Protein AF-A0A2E2AVT4-F1 (afdb_monomer)

Foldseek 3Di:
DDPLVVVQVVVVVVLVVCCVVVVDQWDWDWDDDPNDTSDTDTDHWDDDPPTDGDDPPDDDDPPDDD

Sequence (66 aa):
MINIHQFNQAVKQTLTQLISQDFENCIQLAIYYQGQLVTDLSLGNIVGEGQGQVTSDTLFPVCSTS

Structure (mmCIF, N/CA/C/O backbone):
data_AF-A0A2E2AVT4-F1
#
_entry.id   AF-A0A2E2AVT4-F1
#
loop_
_atom_site.group_PDB
_atom_site.id
_atom_site.type_symbol
_atom_site.label_atom_id
_atom_site.label_alt_id
_atom_site.label_comp_id
_atom_site.label_asym_id
_atom_site.label_entity_id
_atom_site.label_seq_id
_atom_site.pdbx_PDB_ins_code
_atom_site.Cartn_x
_atom_site.Cartn_y
_atom_site.Cartn_z
_atom_site.occupancy
_atom_site.B_iso_or_equiv
_atom_site.auth_seq_id
_atom_site.auth_comp_id
_atom_site.auth_asym_id
_atom_site.auth_atom_id
_atom_site.pdbx_PDB_model_num
ATOM 1 N N . MET A 1 1 ? -9.153 12.121 20.110 1.00 66.25 1 MET A N 1
ATOM 2 C CA . MET A 1 1 ? -9.931 11.961 18.862 1.00 66.25 1 MET A CA 1
ATOM 3 C C . MET A 1 1 ? -8.934 12.047 17.719 1.00 66.25 1 MET A C 1
ATOM 5 O O . MET A 1 1 ? -8.228 13.045 17.659 1.00 66.25 1 MET A O 1
ATO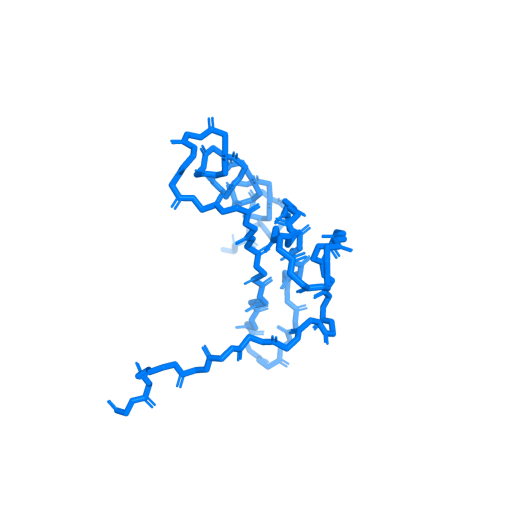M 9 N N . ILE A 1 2 ? -8.766 10.999 16.910 1.00 71.06 2 ILE A N 1
ATOM 10 C CA . ILE A 1 2 ? -7.827 11.045 15.778 1.00 71.06 2 ILE A CA 1
ATOM 11 C C . ILE A 1 2 ? -8.493 11.837 14.653 1.00 71.06 2 ILE A C 1
ATOM 13 O O . ILE A 1 2 ? -9.626 11.542 14.278 1.00 71.06 2 ILE A O 1
ATOM 17 N N . ASN A 1 3 ? -7.806 12.846 14.121 1.00 87.88 3 ASN A N 1
ATOM 18 C CA . ASN A 1 3 ? -8.250 13.523 12.912 1.00 87.88 3 ASN A CA 1
ATOM 19 C C . ASN A 1 3 ? -7.872 12.649 11.708 1.00 87.88 3 ASN A C 1
ATOM 21 O O . ASN A 1 3 ? -6.722 12.651 11.270 1.00 87.88 3 ASN A O 1
ATOM 25 N N . ILE A 1 4 ? -8.844 11.890 11.197 1.00 85.94 4 ILE A N 1
ATOM 26 C CA . ILE A 1 4 ? -8.648 10.940 10.089 1.00 85.94 4 ILE A CA 1
ATOM 27 C C . ILE A 1 4 ? -8.084 11.641 8.846 1.00 85.94 4 ILE A C 1
ATOM 29 O O . ILE A 1 4 ? -7.262 11.071 8.137 1.00 85.94 4 ILE A O 1
ATOM 33 N N . HIS A 1 5 ? -8.449 12.903 8.605 1.00 87.00 5 HIS A N 1
ATOM 34 C CA . HIS A 1 5 ? -7.921 13.650 7.469 1.00 87.00 5 HIS A CA 1
ATOM 35 C C . HIS A 1 5 ? -6.417 13.918 7.613 1.00 87.00 5 HIS A C 1
ATOM 37 O O . HIS A 1 5 ? -5.653 13.628 6.697 1.00 87.00 5 HIS A O 1
ATOM 43 N N . GLN A 1 6 ? -5.977 14.418 8.771 1.00 90.38 6 GLN A N 1
ATOM 44 C CA . GLN A 1 6 ? -4.550 14.648 9.042 1.00 90.38 6 GLN A CA 1
ATOM 45 C C . GLN A 1 6 ? -3.754 13.341 9.033 1.00 90.38 6 GLN A C 1
ATOM 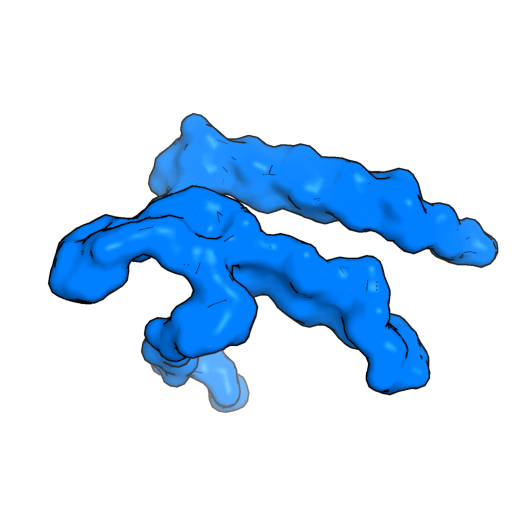47 O O . GLN A 1 6 ? -2.652 13.297 8.492 1.00 90.38 6 GLN A O 1
ATOM 52 N N . PHE A 1 7 ? -4.336 12.273 9.580 1.00 89.31 7 PHE A N 1
ATOM 53 C CA . PHE A 1 7 ? -3.756 10.937 9.538 1.00 89.31 7 PHE A CA 1
ATOM 54 C C . PHE A 1 7 ? -3.540 10.460 8.094 1.00 89.31 7 PHE A C 1
ATOM 56 O O . PHE A 1 7 ? -2.420 10.111 7.730 1.00 89.31 7 PHE A O 1
ATOM 63 N N . ASN A 1 8 ? -4.567 10.542 7.243 1.00 90.19 8 ASN A N 1
ATOM 64 C CA . ASN A 1 8 ? -4.475 10.136 5.839 1.00 90.19 8 ASN A CA 1
ATOM 65 C C . ASN A 1 8 ? -3.434 10.955 5.063 1.00 90.19 8 ASN A C 1
ATOM 67 O O . ASN A 1 8 ? -2.719 10.400 4.229 1.00 90.19 8 ASN A O 1
ATOM 71 N N . GLN A 1 9 ? -3.308 12.256 5.349 1.00 91.88 9 GLN A N 1
ATOM 72 C CA . GLN A 1 9 ? -2.269 13.093 4.739 1.00 91.88 9 GLN A CA 1
ATOM 73 C C . GLN A 1 9 ? -0.863 12.664 5.169 1.00 91.88 9 GLN A C 1
ATOM 75 O O . GLN A 1 9 ? 0.005 12.508 4.312 1.00 91.88 9 GLN A O 1
ATOM 80 N N . ALA A 1 10 ? -0.644 12.432 6.467 1.00 92.25 10 ALA A N 1
ATOM 81 C CA . ALA A 1 10 ? 0.650 11.990 6.980 1.00 92.25 10 ALA A CA 1
ATOM 82 C C . ALA A 1 10 ? 1.054 10.631 6.386 1.00 92.25 10 ALA A C 1
ATOM 84 O O . ALA A 1 10 ? 2.158 10.491 5.867 1.00 92.25 10 ALA A O 1
ATOM 85 N N . VAL A 1 11 ? 0.129 9.665 6.367 1.00 92.56 11 VAL A N 1
ATOM 86 C CA . VAL A 1 11 ? 0.350 8.344 5.760 1.00 92.56 11 VAL A CA 1
ATOM 87 C C . VAL A 1 11 ? 0.710 8.483 4.281 1.00 92.56 11 VAL A C 1
ATOM 89 O O . VAL A 1 11 ? 1.727 7.950 3.844 1.00 92.56 11 VAL A O 1
ATOM 92 N N . LYS A 1 12 ? -0.067 9.253 3.507 1.00 93.00 12 LYS A N 1
ATOM 93 C CA . LYS A 1 12 ? 0.211 9.469 2.081 1.00 93.00 12 LYS A CA 1
ATOM 94 C C . LYS A 1 12 ? 1.598 10.076 1.853 1.00 93.00 12 LYS A C 1
ATOM 96 O O . LYS A 1 12 ? 2.302 9.645 0.940 1.00 93.00 12 LYS A O 1
ATOM 101 N N . GLN A 1 13 ? 1.995 11.055 2.665 1.00 93.69 13 GLN A N 1
ATOM 102 C CA . GLN A 1 13 ? 3.311 11.691 2.569 1.00 93.69 13 GLN A CA 1
ATOM 103 C C . GLN A 1 13 ? 4.439 10.691 2.824 1.00 93.69 13 GLN A C 1
ATOM 105 O O . GLN A 1 13 ? 5.348 10.593 2.002 1.00 93.69 13 GLN A O 1
ATOM 110 N N . THR A 1 14 ? 4.356 9.914 3.904 1.00 92.69 14 THR A N 1
ATOM 111 C CA . THR A 1 14 ? 5.366 8.902 4.237 1.00 92.69 14 THR A CA 1
ATOM 112 C C . THR A 1 14 ? 5.497 7.849 3.138 1.00 92.69 14 THR A C 1
ATOM 114 O O . THR A 1 14 ? 6.605 7.564 2.696 1.00 92.69 14 THR A O 1
ATOM 117 N N . LEU A 1 15 ? 4.385 7.309 2.633 1.00 92.44 15 LEU A N 1
ATOM 118 C CA . LEU A 1 15 ? 4.436 6.295 1.574 1.00 92.44 15 LEU A CA 1
ATOM 119 C C . LEU A 1 15 ? 4.981 6.851 0.253 1.00 92.44 15 LEU A C 1
ATOM 121 O O . LEU A 1 15 ? 5.748 6.182 -0.433 1.00 92.44 15 LEU A O 1
ATOM 125 N N . THR A 1 16 ? 4.635 8.096 -0.089 1.00 91.62 16 THR A N 1
ATOM 126 C CA . THR A 1 16 ? 5.180 8.758 -1.286 1.00 91.62 16 THR A CA 1
ATOM 127 C C . THR A 1 16 ? 6.697 8.932 -1.176 1.00 91.62 16 THR A C 1
ATOM 129 O O . THR A 1 16 ? 7.404 8.766 -2.169 1.00 91.62 16 THR A O 1
ATOM 132 N N . GLN A 1 17 ? 7.209 9.238 0.021 1.00 91.81 17 GLN A N 1
ATOM 133 C CA . GLN A 1 17 ? 8.649 9.345 0.265 1.00 91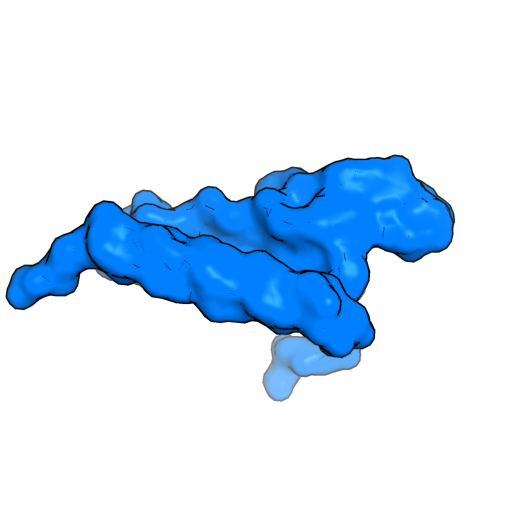.81 17 GLN A CA 1
ATOM 134 C C . GLN A 1 17 ? 9.366 8.007 0.074 1.00 91.81 17 GLN A C 1
ATOM 136 O O . GLN A 1 17 ? 10.421 8.000 -0.550 1.00 91.81 17 GLN A O 1
ATOM 141 N N . LEU A 1 18 ? 8.787 6.895 0.539 1.00 89.00 18 LEU A N 1
ATOM 142 C CA . LEU A 1 18 ? 9.370 5.560 0.357 1.00 89.00 18 LEU A CA 1
ATOM 143 C C . LEU A 1 18 ? 9.509 5.190 -1.125 1.00 89.00 18 LEU A C 1
ATOM 145 O O . LEU A 1 18 ? 10.573 4.740 -1.543 1.00 89.00 18 LEU A O 1
ATOM 149 N N . ILE A 1 19 ? 8.471 5.457 -1.925 1.00 88.38 19 ILE A N 1
ATOM 150 C CA . ILE A 1 19 ? 8.513 5.236 -3.379 1.00 88.38 19 ILE A CA 1
ATOM 151 C C . ILE A 1 19 ? 9.550 6.154 -4.035 1.00 88.38 19 ILE A C 1
ATOM 153 O O . ILE A 1 19 ? 10.329 5.721 -4.871 1.00 88.38 19 ILE A O 1
ATOM 157 N N . SER A 1 20 ? 9.603 7.427 -3.631 1.00 87.00 20 SER A N 1
ATOM 158 C CA . SER A 1 20 ? 10.535 8.406 -4.218 1.00 87.00 20 SER A CA 1
ATOM 159 C C . SER A 1 20 ? 12.006 8.140 -3.875 1.00 87.00 20 SER A C 1
ATOM 161 O O . SER A 1 20 ? 12.889 8.732 -4.486 1.00 87.00 20 SER A O 1
ATOM 163 N N . GLN A 1 21 ? 12.273 7.304 -2.871 1.00 86.44 21 GLN A N 1
ATOM 164 C CA . GLN A 1 21 ? 13.614 6.884 -2.461 1.00 86.44 21 GLN A CA 1
ATOM 165 C C . GLN A 1 21 ? 14.019 5.535 -3.086 1.00 86.44 21 GLN A C 1
ATOM 167 O O . GLN A 1 21 ? 15.023 4.966 -2.668 1.00 86.44 21 GLN A O 1
ATOM 172 N N . ASP A 1 22 ? 13.245 5.033 -4.061 1.00 77.38 22 ASP A N 1
ATOM 173 C CA . ASP A 1 22 ? 13.426 3.739 -4.738 1.00 77.38 22 ASP A CA 1
ATOM 174 C C . ASP A 1 22 ? 13.505 2.536 -3.776 1.00 77.38 22 ASP A C 1
ATOM 176 O O . ASP A 1 22 ? 14.054 1.487 -4.112 1.00 77.38 22 ASP A O 1
ATOM 180 N N . PHE A 1 23 ? 12.937 2.659 -2.568 1.00 75.50 23 PHE A N 1
ATOM 181 C CA . PHE A 1 23 ? 12.809 1.517 -1.658 1.00 75.50 23 PHE A CA 1
ATOM 182 C C . PHE A 1 23 ? 11.769 0.514 -2.162 1.00 75.50 23 PHE A C 1
ATOM 184 O O . PHE A 1 23 ? 11.942 -0.684 -1.973 1.00 75.50 23 PHE A O 1
ATOM 191 N N . GLU A 1 24 ? 10.702 1.003 -2.799 1.00 79.81 24 GLU A N 1
ATOM 192 C CA . GLU A 1 24 ? 9.586 0.202 -3.303 1.00 79.81 24 GLU A CA 1
ATOM 193 C C . GLU A 1 24 ? 9.057 0.791 -4.617 1.00 79.81 24 GLU A C 1
ATOM 195 O O . GLU A 1 24 ? 8.918 2.007 -4.749 1.00 79.81 24 GLU A O 1
ATOM 200 N N . ASN A 1 25 ? 8.689 -0.063 -5.578 1.00 88.56 25 ASN A N 1
ATOM 201 C CA . ASN A 1 25 ? 8.130 0.385 -6.865 1.00 88.56 25 ASN A CA 1
ATOM 202 C C . ASN A 1 25 ? 6.660 0.831 -6.749 1.00 88.56 25 ASN A C 1
ATOM 204 O O . ASN A 1 25 ? 6.198 1.737 -7.451 1.00 88.56 25 ASN A O 1
ATOM 208 N N . CYS A 1 26 ? 5.906 0.181 -5.860 1.00 90.69 26 CYS A N 1
ATOM 209 C CA . CYS A 1 26 ? 4.513 0.498 -5.579 1.00 90.69 26 CYS A CA 1
ATOM 210 C C . CYS A 1 26 ? 4.115 0.039 -4.174 1.00 90.69 26 CYS A C 1
ATOM 212 O O . CYS A 1 26 ? 4.735 -0.854 -3.605 1.00 90.69 26 CYS A O 1
ATOM 214 N N . ILE A 1 27 ? 3.078 0.662 -3.617 1.00 91.81 27 ILE A N 1
ATOM 215 C CA . ILE A 1 27 ? 2.544 0.365 -2.287 1.00 91.81 27 ILE A CA 1
ATOM 216 C C . ILE A 1 27 ? 1.016 0.410 -2.351 1.00 91.81 27 ILE A C 1
ATOM 218 O O . ILE A 1 27 ? 0.442 1.370 -2.871 1.00 91.81 27 ILE A O 1
ATOM 222 N N . GLN A 1 28 ? 0.365 -0.589 -1.755 1.00 91.81 28 GLN A N 1
ATOM 223 C CA . GLN A 1 28 ? -1.063 -0.579 -1.451 1.00 91.81 28 GLN A CA 1
ATOM 224 C C . GLN A 1 28 ? -1.264 -0.685 0.066 1.00 91.81 28 GLN A C 1
ATOM 226 O O . GLN A 1 28 ? -0.664 -1.536 0.720 1.00 91.81 28 GLN A O 1
ATOM 231 N N . LEU A 1 29 ? -2.106 0.178 0.634 1.00 92.31 29 LEU A N 1
ATOM 232 C CA . LEU A 1 29 ? -2.397 0.221 2.064 1.00 92.31 29 LEU A CA 1
ATOM 233 C C . LEU A 1 29 ? -3.893 0.424 2.307 1.00 92.31 29 LEU A C 1
ATOM 235 O O . LEU A 1 29 ? -4.449 1.454 1.931 1.00 92.31 29 LEU A O 1
ATOM 239 N N . ALA A 1 30 ? -4.502 -0.515 3.030 1.00 92.50 30 ALA A N 1
ATOM 240 C CA . ALA A 1 30 ? -5.856 -0.396 3.555 1.00 92.50 30 ALA A CA 1
ATOM 241 C C . ALA A 1 30 ? -5.822 -0.403 5.089 1.00 92.50 30 ALA A C 1
ATOM 243 O O . ALA A 1 30 ? -5.261 -1.312 5.702 1.00 92.50 30 ALA A O 1
ATOM 244 N N . ILE A 1 31 ? -6.424 0.607 5.720 1.00 91.62 31 ILE A N 1
ATOM 245 C CA . ILE A 1 31 ? -6.495 0.729 7.181 1.00 91.62 31 ILE A CA 1
ATOM 246 C C . ILE A 1 31 ? -7.948 0.632 7.615 1.00 91.62 31 ILE A C 1
ATOM 248 O O . ILE A 1 31 ? -8.790 1.424 7.188 1.00 91.62 31 ILE A O 1
ATOM 252 N N . TYR A 1 32 ? -8.209 -0.302 8.527 1.00 92.00 32 TYR A N 1
ATOM 253 C CA . TYR A 1 32 ? -9.503 -0.473 9.168 1.00 92.00 32 TYR A CA 1
ATOM 254 C C . TYR A 1 32 ? -9.421 -0.053 10.632 1.00 92.00 32 TYR A C 1
ATOM 256 O O . TYR A 1 32 ? -8.565 -0.526 11.380 1.00 92.00 32 TYR A O 1
ATOM 264 N N . TYR A 1 33 ? -10.337 0.808 11.060 1.00 89.31 33 TYR A N 1
ATOM 265 C CA . TYR A 1 33 ? -10.503 1.187 12.457 1.00 89.31 33 TYR A CA 1
ATOM 266 C C . TYR A 1 33 ? -11.926 0.859 12.894 1.00 89.31 33 TYR A C 1
ATOM 268 O O . TYR A 1 33 ? -12.887 1.294 12.267 1.00 89.31 33 TYR A O 1
ATOM 276 N N . GLN A 1 34 ? -12.061 0.052 13.951 1.00 91.56 34 GLN A N 1
ATOM 277 C CA . GLN A 1 34 ? -13.364 -0.405 14.462 1.00 91.56 34 GLN A CA 1
ATOM 278 C C . GLN A 1 34 ? -14.247 -1.060 13.380 1.00 91.56 34 GLN A C 1
ATOM 280 O O . GLN A 1 34 ? -15.458 -0.869 13.342 1.00 91.56 34 GLN A O 1
ATOM 285 N N . GLY A 1 35 ? -13.626 -1.826 12.476 1.00 93.06 35 GLY A N 1
ATOM 286 C CA . GLY A 1 35 ? -14.317 -2.505 11.375 1.00 93.06 35 GLY A CA 1
ATOM 287 C C . GLY A 1 35 ? -14.691 -1.604 10.193 1.00 93.06 35 GLY A C 1
ATOM 288 O O . GLY A 1 35 ? -15.230 -2.105 9.212 1.00 93.06 35 GLY A O 1
ATOM 289 N N . GLN A 1 36 ? -14.388 -0.304 10.244 1.00 91.06 36 GLN A N 1
ATOM 290 C CA . GLN A 1 36 ? -14.615 0.624 9.138 1.00 91.06 36 GLN A CA 1
ATOM 291 C C . GLN A 1 36 ? -13.315 0.918 8.395 1.00 91.06 36 GLN A C 1
ATOM 293 O O . GLN A 1 36 ? -12.287 1.178 9.019 1.00 91.06 36 GLN A O 1
ATOM 298 N N . LEU A 1 37 ? -13.372 0.911 7.062 1.00 90.62 37 LEU A N 1
ATOM 299 C CA . LEU A 1 37 ? -12.274 1.366 6.215 1.00 90.62 37 LEU A CA 1
ATOM 300 C C . LEU A 1 37 ? -12.097 2.880 6.397 1.00 90.62 37 LEU A C 1
ATOM 302 O O . LEU A 1 37 ? -13.010 3.652 6.110 1.00 90.62 37 LEU A O 1
ATOM 306 N N . VAL A 1 38 ? -10.930 3.300 6.884 1.00 90.75 38 VAL A N 1
ATOM 307 C CA . VAL A 1 38 ? -10.602 4.718 7.130 1.00 90.75 38 VAL A CA 1
ATOM 308 C C . VAL A 1 38 ? -9.580 5.276 6.141 1.00 90.75 38 VAL A C 1
ATOM 310 O O . VAL A 1 38 ? -9.519 6.491 5.925 1.00 90.75 38 VAL A O 1
ATOM 313 N N . THR A 1 39 ? -8.800 4.395 5.516 1.00 90.25 39 THR A N 1
ATOM 314 C CA . THR A 1 39 ? -7.767 4.751 4.542 1.00 90.25 39 THR A CA 1
ATOM 315 C C . THR A 1 39 ? -7.660 3.647 3.507 1.00 90.25 39 THR A C 1
ATOM 317 O O . THR A 1 39 ? -7.523 2.485 3.878 1.00 90.25 39 THR A O 1
ATOM 320 N N . ASP A 1 40 ? -7.668 4.024 2.235 1.00 92.62 40 ASP A N 1
ATOM 321 C CA . ASP A 1 40 ? -7.310 3.165 1.111 1.00 92.62 40 ASP A CA 1
ATOM 322 C C . ASP A 1 40 ? -6.401 3.976 0.185 1.00 92.62 40 ASP A C 1
ATOM 324 O O . ASP A 1 40 ? -6.771 5.063 -0.276 1.00 92.62 40 ASP A O 1
ATOM 328 N N . LEU A 1 41 ? -5.1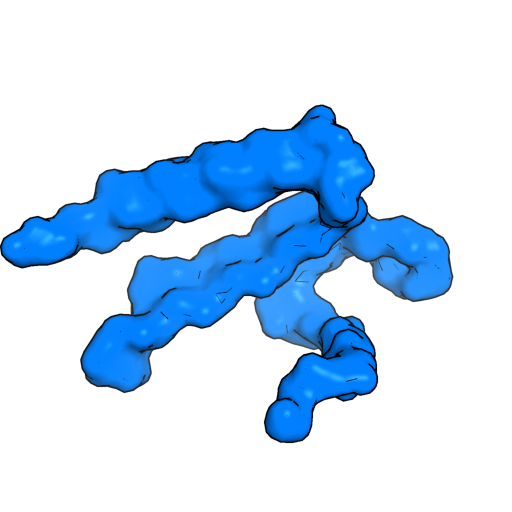62 3.521 0.022 1.00 92.00 41 LEU A N 1
ATOM 329 C CA . LEU A 1 41 ? -4.121 4.215 -0.722 1.00 92.00 41 LEU A CA 1
ATOM 330 C C . LEU A 1 41 ? -3.388 3.228 -1.619 1.00 92.00 41 LEU A C 1
ATOM 332 O O . LEU A 1 41 ? -2.828 2.245 -1.149 1.00 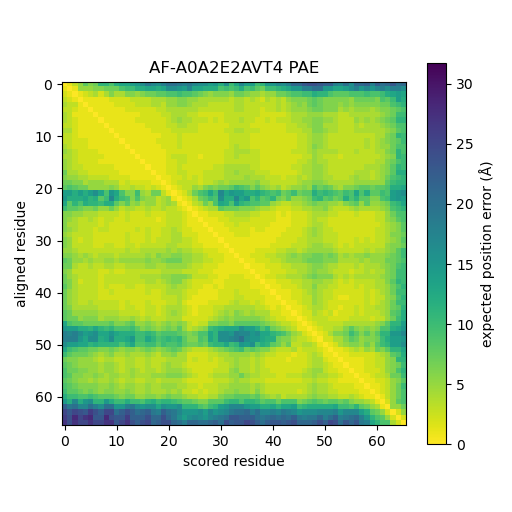92.00 41 LEU A O 1
ATOM 336 N N . SER A 1 42 ? -3.338 3.558 -2.904 1.00 93.12 42 SER A N 1
ATOM 337 C CA . SER A 1 42 ? -2.560 2.858 -3.921 1.00 93.12 42 SER A CA 1
ATOM 338 C C . SER A 1 42 ? -1.611 3.871 -4.563 1.00 93.12 42 SER A C 1
ATOM 340 O O . SER A 1 42 ? -2.056 4.900 -5.077 1.00 93.12 42 SER A O 1
ATOM 342 N N . LEU A 1 43 ? -0.303 3.641 -4.459 1.00 92.06 43 LEU A N 1
ATOM 343 C CA . LEU A 1 43 ? 0.737 4.569 -4.907 1.00 92.06 43 LEU A CA 1
ATOM 344 C C . LEU A 1 43 ? 1.826 3.840 -5.698 1.00 92.06 43 LEU A C 1
ATOM 346 O O . LEU A 1 43 ? 2.234 2.741 -5.336 1.00 92.06 43 LEU A O 1
ATOM 350 N N . GLY A 1 44 ? 2.357 4.498 -6.727 1.00 91.00 44 GLY A N 1
ATOM 351 C CA . GLY A 1 44 ? 3.428 3.954 -7.565 1.00 91.00 44 GLY A CA 1
ATOM 352 C C . GLY A 1 44 ? 2.919 3.058 -8.693 1.00 91.00 44 GLY A C 1
ATOM 353 O O . GLY A 1 44 ? 1.721 3.017 -8.986 1.00 91.00 44 GLY A O 1
ATOM 354 N N . ASN A 1 45 ? 3.850 2.370 -9.349 1.00 91.00 45 ASN A N 1
ATOM 355 C CA . ASN A 1 45 ? 3.567 1.528 -10.507 1.00 91.00 45 ASN A CA 1
ATOM 356 C C . ASN A 1 45 ? 4.163 0.136 -10.314 1.00 91.00 45 ASN A C 1
ATOM 358 O O . ASN A 1 45 ? 5.284 -0.022 -9.834 1.00 91.00 45 ASN A O 1
ATOM 362 N N . ILE A 1 46 ? 3.418 -0.872 -10.746 1.00 88.75 46 ILE A N 1
ATOM 363 C CA . ILE A 1 46 ? 3.925 -2.225 -10.919 1.00 88.75 46 ILE A CA 1
ATOM 364 C C . ILE A 1 46 ? 4.909 -2.189 -12.088 1.00 88.75 46 ILE A C 1
ATOM 366 O O . ILE A 1 46 ? 4.599 -1.664 -13.162 1.00 88.75 46 ILE A O 1
ATOM 370 N N . VAL A 1 47 ? 6.095 -2.745 -11.872 1.00 83.25 47 VAL A N 1
ATOM 371 C CA . VAL A 1 47 ? 7.150 -2.865 -12.882 1.00 83.25 47 VAL A CA 1
ATOM 372 C C . VAL A 1 47 ? 7.300 -4.331 -13.294 1.00 83.25 47 VAL A C 1
ATOM 374 O O . VAL A 1 47 ? 7.190 -5.221 -12.454 1.00 83.25 47 VAL A O 1
ATOM 377 N N . GLY A 1 48 ? 7.555 -4.591 -14.580 1.00 81.62 48 GLY A N 1
ATOM 378 C CA . GLY A 1 48 ? 7.670 -5.950 -15.129 1.00 81.62 48 GLY A CA 1
ATOM 379 C C . GLY A 1 48 ? 6.394 -6.448 -15.819 1.00 81.62 48 GLY A C 1
ATOM 380 O O . GLY A 1 48 ? 5.670 -5.670 -16.443 1.00 81.62 48 GLY A O 1
ATOM 381 N N . GLU A 1 49 ? 6.132 -7.756 -15.761 1.00 70.69 49 GLU A N 1
ATOM 382 C CA . GLU A 1 49 ? 4.919 -8.342 -16.347 1.00 70.69 49 GLU A CA 1
ATOM 383 C C . GLU A 1 49 ? 3.672 -7.868 -15.586 1.00 70.69 49 GLU A C 1
ATOM 385 O O . GLU A 1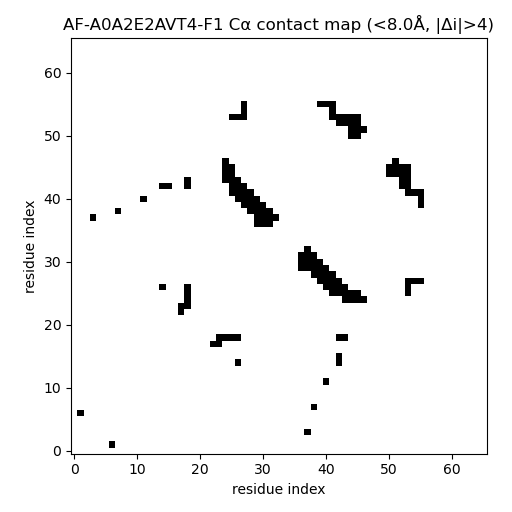 49 ? 3.596 -7.987 -14.367 1.00 70.69 49 GLU A O 1
ATOM 390 N N . GLY A 1 50 ? 2.695 -7.303 -16.303 1.00 72.81 50 GLY A N 1
ATOM 391 C CA . GLY A 1 50 ? 1.534 -6.655 -15.679 1.00 72.81 50 GLY A CA 1
ATOM 392 C C . GLY A 1 50 ? 1.757 -5.187 -15.300 1.00 72.81 50 GLY A C 1
ATOM 393 O O . GLY A 1 50 ? 1.063 -4.677 -14.424 1.00 72.81 50 GLY A O 1
ATOM 394 N N . GLN A 1 51 ? 2.709 -4.509 -15.956 1.00 82.56 51 GLN A N 1
ATOM 395 C CA . GLN A 1 51 ? 2.989 -3.085 -15.757 1.00 82.56 51 GLN A CA 1
ATOM 396 C C . GLN A 1 51 ? 1.724 -2.212 -15.747 1.00 82.56 51 GLN A C 1
ATOM 398 O O . GLN A 1 51 ? 0.844 -2.333 -16.604 1.00 82.56 51 GLN A O 1
ATOM 403 N N . GLY A 1 52 ? 1.666 -1.287 -14.796 1.00 86.12 52 GLY A N 1
ATOM 404 C CA . GLY A 1 52 ? 0.523 -0.400 -14.623 1.00 86.12 52 GLY A CA 1
ATOM 405 C C . GLY A 1 52 ? 0.510 0.251 -13.250 1.00 86.12 52 GLY A C 1
ATOM 406 O O . GLY A 1 52 ? 1.330 -0.060 -12.389 1.00 86.12 52 GLY A O 1
ATOM 407 N N . GLN A 1 53 ? -0.427 1.170 -13.043 1.00 88.88 53 GLN A N 1
ATOM 408 C CA . GLN A 1 53 ? -0.639 1.759 -11.726 1.00 88.88 53 GLN A CA 1
ATOM 409 C C . GLN A 1 53 ? -1.174 0.687 -10.768 1.00 88.88 53 GLN A C 1
ATOM 411 O O . GLN A 1 53 ? -2.057 -0.086 -11.141 1.00 88.88 53 GLN A O 1
ATOM 416 N N . VAL A 1 54 ? -0.658 0.646 -9.537 1.00 91.81 54 VAL A N 1
ATOM 417 C CA . VAL A 1 54 ? -1.247 -0.207 -8.494 1.00 91.81 54 VAL A CA 1
ATOM 418 C C . VAL A 1 54 ? -2.664 0.276 -8.168 1.00 91.81 54 VAL A C 1
ATOM 420 O O . VAL A 1 54 ? -2.935 1.478 -8.139 1.00 91.81 54 VAL A O 1
ATOM 423 N N . THR A 1 55 ? -3.573 -0.661 -7.922 1.00 90.69 55 THR A N 1
ATOM 424 C CA . THR A 1 55 ? -4.974 -0.399 -7.564 1.00 90.69 55 THR A CA 1
ATOM 425 C C . THR A 1 55 ? -5.376 -1.246 -6.363 1.00 90.69 55 THR A C 1
ATOM 427 O O . THR A 1 55 ? -4.655 -2.170 -5.995 1.00 90.69 55 THR A O 1
ATOM 430 N N . SER A 1 56 ? -6.550 -0.980 -5.787 1.00 87.31 56 SER A N 1
ATOM 431 C CA . SER A 1 56 ? -7.077 -1.755 -4.659 1.00 87.31 56 SER A CA 1
ATOM 432 C C . SER A 1 56 ? -7.251 -3.252 -4.965 1.00 87.31 56 SER A C 1
ATOM 434 O O . SER A 1 56 ? -7.220 -4.078 -4.054 1.00 87.31 56 SER A O 1
ATOM 436 N N . ASP A 1 57 ? -7.408 -3.598 -6.244 1.00 88.31 57 ASP A N 1
ATOM 437 C CA . ASP A 1 57 ? -7.650 -4.963 -6.722 1.00 88.31 57 ASP A CA 1
ATOM 438 C C . ASP A 1 57 ? -6.363 -5.670 -7.181 1.00 88.31 57 ASP A C 1
ATOM 440 O O . ASP A 1 57 ? -6.399 -6.806 -7.663 1.00 88.31 57 ASP A O 1
ATOM 444 N N . THR A 1 58 ? -5.210 -5.005 -7.060 1.00 88.00 58 THR A N 1
ATOM 445 C CA . THR A 1 58 ? -3.919 -5.587 -7.420 1.00 88.00 58 THR A CA 1
ATOM 446 C C . THR A 1 58 ? -3.593 -6.761 -6.493 1.00 88.00 58 THR A C 1
ATOM 448 O O . THR A 1 58 ? -3.585 -6.642 -5.270 1.00 88.00 58 THR A O 1
ATOM 451 N N . LEU A 1 59 ? -3.289 -7.918 -7.085 1.00 86.44 59 LEU A N 1
ATOM 452 C CA . LEU A 1 59 ? -2.921 -9.121 -6.345 1.00 86.44 59 LEU A CA 1
ATOM 453 C C . LEU A 1 59 ? -1.416 -9.136 -6.068 1.00 86.44 59 LEU A C 1
ATOM 455 O O . LEU A 1 59 ? -0.610 -9.181 -6.997 1.00 86.44 59 LEU A O 1
ATOM 459 N N . PHE A 1 60 ? -1.046 -9.153 -4.789 1.00 85.00 60 PHE A N 1
ATOM 460 C CA . PHE A 1 60 ? 0.342 -9.283 -4.348 1.00 85.00 60 PHE A CA 1
ATOM 461 C C . PHE A 1 60 ? 0.635 -10.713 -3.872 1.00 85.00 60 PHE A C 1
ATOM 463 O O . PHE A 1 60 ? -0.177 -11.294 -3.145 1.00 85.00 60 PHE A O 1
ATOM 470 N N . PRO A 1 61 ? 1.790 -11.300 -4.236 1.00 83.44 61 PRO A N 1
ATOM 471 C CA . PRO A 1 61 ? 2.211 -12.575 -3.677 1.00 83.44 61 PRO A CA 1
ATOM 472 C C . PRO A 1 61 ? 2.528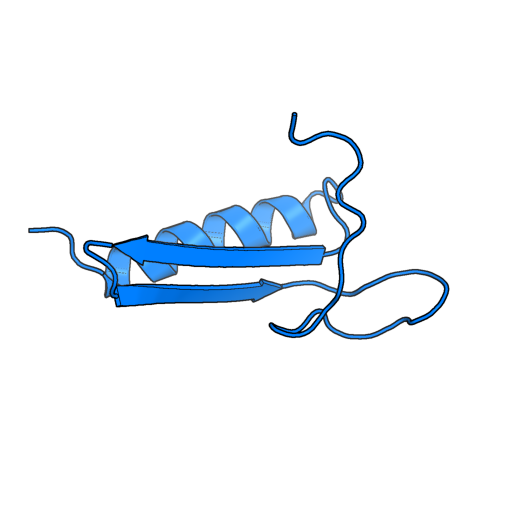 -12.410 -2.185 1.00 83.44 61 PRO A C 1
ATOM 474 O O . PRO A 1 61 ? 3.328 -11.565 -1.788 1.00 83.44 61 PRO A O 1
ATOM 477 N N . VAL A 1 62 ? 1.912 -13.238 -1.344 1.00 81.00 62 VAL A N 1
ATOM 478 C CA . VAL A 1 62 ? 2.109 -13.201 0.109 1.00 81.00 62 VAL A CA 1
ATOM 479 C C . VAL A 1 62 ? 3.214 -14.195 0.475 1.00 81.00 62 VAL A C 1
ATOM 481 O O . VAL A 1 62 ? 2.950 -15.350 0.796 1.00 81.00 62 VAL A O 1
ATOM 484 N N . CYS A 1 63 ? 4.474 -13.777 0.338 1.00 64.56 63 CYS A N 1
ATOM 485 C CA . CYS A 1 63 ? 5.617 -14.700 0.400 1.00 64.56 63 CYS A CA 1
ATOM 486 C C . CYS A 1 63 ? 5.985 -15.196 1.814 1.00 64.56 63 CYS A C 1
ATOM 488 O O . CYS A 1 63 ? 6.660 -16.214 1.923 1.00 64.56 63 CYS A O 1
ATOM 490 N N . SER A 1 64 ? 5.526 -14.547 2.891 1.00 66.50 64 SER A N 1
ATOM 491 C CA . SER A 1 64 ? 5.602 -15.084 4.263 1.00 66.50 64 SER A CA 1
ATOM 492 C C . SER A 1 64 ? 4.770 -14.237 5.233 1.00 66.50 64 SER A C 1
ATOM 494 O O . SER A 1 64 ? 5.262 -13.272 5.815 1.00 66.50 64 SER A O 1
ATOM 496 N N . THR A 1 65 ? 3.505 -14.592 5.422 1.00 58.94 65 THR A N 1
ATOM 497 C CA . THR A 1 65 ? 2.696 -14.110 6.553 1.00 58.94 65 THR A CA 1
ATOM 498 C C . THR A 1 65 ? 2.169 -15.333 7.295 1.00 58.94 65 THR A C 1
ATOM 500 O O . THR A 1 65 ? 1.000 -15.694 7.172 1.00 58.94 65 THR A O 1
ATOM 503 N N . SER A 1 66 ? 3.070 -16.046 7.963 1.00 46.41 66 SER A N 1
ATOM 504 C CA . SER A 1 66 ? 2.743 -17.184 8.830 1.00 46.41 66 SER A CA 1
ATOM 505 C C . SER A 1 66 ? 3.009 -16.819 10.275 1.00 46.41 66 SER A C 1
ATOM 507 O O . SER A 1 66 ? 4.133 -16.321 10.514 1.00 46.41 66 SER A O 1
#

Mean predic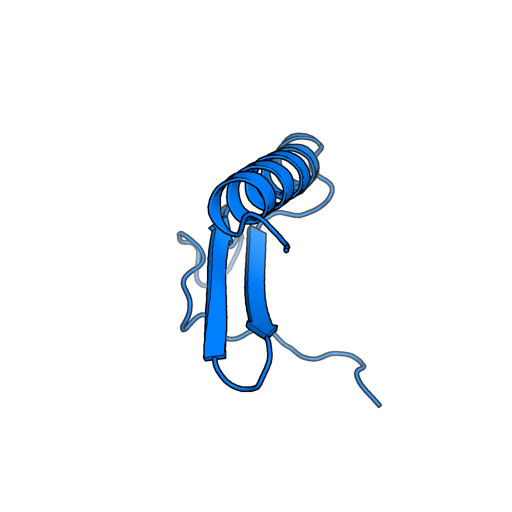ted aligned error: 5.42 Å

Nearest PDB structures (foldseek):
  6kjt-assembly1_D  TM=8.599E-01  e=5.687E-01  Jeotgalibacillus marinus
  7qoo-assembly1_O  TM=3.006E-01  e=1.585E+00  Homo sapiens

Secondary structure (DSSP, 8-state):
---HHHHHHHHHHHHHHHHHTTS-SEEEEEEEETTEEEEEEEEEEE-STT-EE--TTPPPP-----

Radius of gyration: 13.35 Å; Cα contacts (8 Å, |Δi|>4): 72; chains: 1; bounding box: 28×32×35 Å

Solvent-accessible surface area (backbone atoms only — not comparable to full-atom values): 4288 Å² total; per-residue (Å²): 133,84,58,63,68,62,4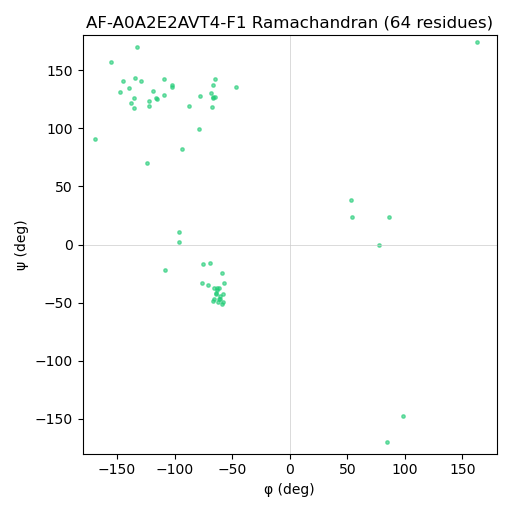9,51,51,52,52,52,50,56,54,51,50,43,40,74,67,70,76,38,62,52,50,76,50,77,42,70,57,96,89,38,81,76,42,80,49,54,40,56,34,45,76,68,92,80,56,41,71,48,48,95,84,60,86,73,87,79,88,79,87,127

pLDDT: mean 86.0, std 9.23, range [46.41, 93.69]